Protein AF-A0A170WAS1-F1 (afdb_monomer_lite)

Secondary structure (DSSP, 8-state):
--SS-HHHHHHHHHHEEEETTTTEEEEPPPPS-S--PPPPPPPTTSSS---HHHHHHHHT---GGGPPTT---------SS-GGG-PPP---HHHHHHHHHHHSPPPP-----PPP--------------------------PPPPP-

Sequence (148 aa):
DNFIPPRRKETYIIKAFYDDEDDVWRMMPESEPTRVLSRVISKTTERRPITEYARTARDIGLNYRYKGENLIELNLIHLERTTKDYRGPAVAPSVLSALEAALKGEDDIDVDASPPENKPYKRNKTPYTVSRPMSKPTYPKTRGLVPK

pLDDT: mean 73.69, std 11.24, range [46.62, 94.75]

Foldseek 3Di:
DPPADPVVVVVQVVQWDADPVVRDIDGHDDDPPPPPDPDDDADPVAPDRDDPVLVVCCVVVVDPVSPHPDDDDDPDDPDVDDPVPDDDDDDDVVRVVVVVVVVPPDDDDDDDPDDDDPDPDPDPDDDDDDDDDDDDDDDDDDDDDDDD

Radius of gyration: 49.99 Å; chains: 1; bounding box: 105×34×127 Å

Organism: Triatoma infestans (NCBI:txid30076)

Structure (mmCIF, N/CA/C/O backbone):
data_AF-A0A170WAS1-F1
#
_entry.id   AF-A0A170WAS1-F1
#
loop_
_atom_site.group_PDB
_atom_site.id
_atom_site.type_symbol
_atom_site.label_atom_id
_atom_site.label_alt_id
_atom_site.label_comp_id
_atom_site.label_asym_id
_atom_site.label_entity_id
_atom_site.label_seq_id
_atom_site.pdbx_PDB_ins_code
_atom_site.Cartn_x
_atom_site.Cartn_y
_atom_site.Cartn_z
_atom_site.occupancy
_atom_site.B_iso_or_equiv
_atom_site.auth_seq_id
_atom_site.auth_comp_id
_atom_site.auth_asym_id
_atom_site.auth_atom_id
_atom_site.pdbx_PDB_model_num
ATOM 1 N N . ASP A 1 1 ? 1.823 -11.704 -49.182 1.00 53.62 1 ASP A N 1
ATOM 2 C CA . ASP A 1 1 ? 2.484 -10.478 -48.684 1.00 53.62 1 ASP A CA 1
ATOM 3 C C . ASP A 1 1 ? 2.191 -10.127 -47.222 1.00 53.62 1 ASP A C 1
ATOM 5 O O . ASP A 1 1 ? 1.862 -8.989 -46.932 1.00 53.62 1 ASP A O 1
ATOM 9 N N . ASN A 1 2 ? 2.374 -11.055 -46.269 1.00 62.97 2 ASN A N 1
ATOM 10 C CA . ASN A 1 2 ? 1.968 -10.819 -44.866 1.00 62.97 2 ASN A CA 1
ATOM 11 C C . ASN A 1 2 ? 3.084 -11.004 -43.818 1.00 62.97 2 ASN A C 1
ATOM 13 O O . ASN A 1 2 ? 2.821 -10.867 -42.628 1.00 62.97 2 ASN A O 1
ATOM 17 N N . PHE A 1 3 ? 4.320 -11.319 -44.219 1.00 72.25 3 PHE A N 1
ATOM 18 C CA . PHE A 1 3 ? 5.388 -11.660 -43.263 1.00 72.25 3 PHE A CA 1
ATOM 19 C C . PHE A 1 3 ? 6.249 -10.473 -42.822 1.00 72.25 3 PHE A C 1
ATOM 21 O O . PHE A 1 3 ? 6.959 -10.567 -41.824 1.00 72.25 3 PHE A O 1
ATOM 28 N N . ILE A 1 4 ? 6.186 -9.349 -43.537 1.00 78.31 4 ILE A N 1
ATOM 29 C CA . ILE A 1 4 ? 6.964 -8.151 -43.222 1.00 78.31 4 ILE A CA 1
ATOM 30 C C . ILE A 1 4 ? 5.990 -6.977 -43.130 1.00 78.31 4 ILE A C 1
ATOM 32 O O . ILE A 1 4 ? 5.315 -6.684 -44.119 1.00 78.31 4 ILE A O 1
ATOM 36 N N . PRO A 1 5 ? 5.906 -6.286 -41.976 1.00 83.56 5 PRO A N 1
ATOM 37 C CA . PRO A 1 5 ? 5.130 -5.060 -41.869 1.00 83.56 5 PRO A CA 1
ATOM 38 C C . PRO A 1 5 ? 5.540 -4.076 -42.973 1.00 83.56 5 PRO A C 1
ATOM 40 O O . PRO A 1 5 ? 6.743 -3.916 -43.199 1.00 83.56 5 PRO A O 1
ATOM 43 N N . PRO A 1 6 ? 4.598 -3.374 -43.629 1.00 74.94 6 PRO A N 1
ATOM 44 C CA . PRO A 1 6 ? 4.904 -2.515 -44.778 1.00 74.94 6 PRO A CA 1
ATOM 45 C C . PRO A 1 6 ? 5.999 -1.490 -44.454 1.00 74.94 6 PRO A C 1
ATOM 47 O O . PRO A 1 6 ? 6.945 -1.322 -45.217 1.00 74.94 6 PRO A O 1
ATOM 50 N N . ARG A 1 7 ? 5.966 -0.936 -43.236 1.00 71.31 7 ARG A N 1
ATOM 51 C CA . ARG A 1 7 ? 6.982 -0.014 -42.713 1.00 71.31 7 ARG A CA 1
ATOM 52 C C . ARG A 1 7 ? 8.398 -0.604 -42.635 1.00 71.31 7 ARG A C 1
ATOM 54 O O . ARG A 1 7 ? 9.365 0.136 -42.725 1.00 71.31 7 ARG A O 1
ATOM 61 N N . ARG A 1 8 ? 8.541 -1.919 -42.436 1.00 77.12 8 ARG A N 1
ATOM 62 C CA . ARG A 1 8 ? 9.853 -2.587 -42.406 1.00 77.12 8 ARG A CA 1
ATOM 63 C C . ARG A 1 8 ? 10.354 -2.956 -43.798 1.00 77.12 8 ARG A C 1
ATOM 65 O O . ARG A 1 8 ? 11.563 -2.983 -43.994 1.00 77.12 8 ARG A O 1
ATOM 72 N N . LYS A 1 9 ? 9.458 -3.207 -44.759 1.00 84.19 9 LYS A N 1
ATOM 73 C CA . LYS A 1 9 ? 9.823 -3.578 -46.137 1.00 84.19 9 LYS A CA 1
ATOM 74 C C . LYS A 1 9 ? 10.696 -2.508 -46.796 1.00 84.19 9 LYS A C 1
ATOM 76 O O . LYS A 1 9 ? 11.751 -2.835 -47.326 1.00 84.19 9 LYS A O 1
ATOM 81 N N . GLU A 1 10 ? 10.290 -1.243 -46.704 1.00 82.56 10 GLU A N 1
ATOM 82 C CA . GLU A 1 10 ? 11.050 -0.106 -47.248 1.00 82.56 10 GLU A CA 1
ATOM 83 C C . GLU A 1 10 ? 12.443 0.000 -46.616 1.00 82.56 10 GLU A C 1
ATOM 85 O O . GLU A 1 10 ? 13.433 0.199 -47.312 1.00 82.56 10 GLU A O 1
ATOM 90 N N . THR A 1 11 ? 12.544 -0.228 -45.303 1.00 82.00 11 THR A N 1
ATOM 91 C CA . THR A 1 11 ? 13.829 -0.236 -44.593 1.00 82.00 11 THR A CA 1
ATOM 92 C C . THR A 1 11 ? 14.760 -1.342 -45.089 1.00 82.00 11 THR A C 1
ATOM 94 O O . THR A 1 11 ? 15.951 -1.096 -45.254 1.00 82.00 11 THR A O 1
ATOM 97 N N . TYR A 1 12 ? 14.246 -2.552 -45.334 1.00 84.50 12 TYR A N 1
ATOM 98 C CA . TYR A 1 12 ? 15.063 -3.654 -45.853 1.00 84.50 12 TYR A CA 1
ATOM 99 C C . TYR A 1 12 ? 15.586 -3.367 -47.260 1.00 84.50 12 TYR A C 1
ATOM 101 O O . TYR A 1 12 ? 16.757 -3.615 -47.519 1.00 84.50 12 TYR A O 1
ATOM 109 N N . ILE A 1 13 ? 14.750 -2.799 -48.134 1.00 85.31 13 ILE A N 1
ATOM 110 C CA . ILE A 1 13 ? 15.136 -2.460 -49.512 1.00 85.31 13 ILE A CA 1
ATOM 111 C C . ILE A 1 13 ? 16.240 -1.398 -49.528 1.00 85.31 13 ILE A C 1
ATOM 113 O O . ILE A 1 13 ? 17.198 -1.535 -50.274 1.00 85.31 13 ILE A O 1
ATOM 117 N N . ILE A 1 14 ? 16.136 -0.368 -48.684 1.00 85.44 14 ILE A N 1
ATOM 118 C CA . ILE A 1 14 ? 17.134 0.712 -48.614 1.00 85.44 14 ILE A CA 1
ATOM 119 C C . ILE A 1 14 ? 18.474 0.215 -48.049 1.00 85.44 14 ILE A C 1
ATOM 121 O O . ILE A 1 14 ? 19.527 0.722 -48.422 1.00 85.44 14 ILE A O 1
ATOM 125 N N . LYS A 1 15 ? 18.445 -0.752 -47.124 1.00 86.12 15 LYS A N 1
ATOM 126 C CA . LYS A 1 15 ? 19.647 -1.247 -46.433 1.00 86.12 15 LYS A CA 1
ATOM 127 C C . LYS A 1 15 ? 20.345 -2.399 -47.154 1.00 86.12 15 LYS A C 1
ATOM 129 O O . LYS A 1 15 ? 21.481 -2.702 -46.794 1.00 86.12 15 LYS A O 1
ATOM 134 N N . ALA A 1 16 ? 19.679 -3.068 -48.089 1.00 91.56 16 ALA A N 1
ATOM 135 C CA . ALA A 1 16 ? 20.272 -4.144 -48.869 1.00 91.56 16 ALA A CA 1
ATOM 136 C C . ALA A 1 16 ? 21.160 -3.556 -49.972 1.00 91.56 16 ALA A C 1
ATOM 138 O O . ALA A 1 16 ? 20.706 -2.730 -50.760 1.00 91.56 16 ALA A O 1
ATOM 139 N N . PHE A 1 17 ? 22.411 -3.997 -50.041 1.00 90.56 17 PHE A N 1
ATOM 140 C CA . PHE A 1 17 ? 23.316 -3.693 -51.143 1.00 90.56 17 PHE A CA 1
ATOM 141 C C . PHE A 1 17 ? 23.948 -4.985 -51.652 1.00 90.56 17 PHE A C 1
ATOM 143 O O . PHE A 1 17 ? 24.090 -5.961 -50.910 1.00 90.56 17 PHE A O 1
ATOM 150 N N . TYR A 1 18 ? 24.278 -5.001 -52.935 1.00 92.88 18 TYR A N 1
ATOM 151 C CA . TYR A 1 18 ? 24.949 -6.133 -53.547 1.00 92.88 18 TYR A CA 1
ATOM 152 C C . TYR A 1 18 ? 26.460 -5.990 -53.376 1.00 92.88 18 TYR A C 1
ATOM 154 O O . TYR A 1 18 ? 26.985 -4.893 -53.570 1.00 92.88 18 TYR A O 1
ATOM 162 N N . ASP A 1 19 ? 27.129 -7.065 -52.968 1.00 93.31 19 ASP A N 1
ATOM 163 C CA . ASP A 1 19 ? 28.584 -7.126 -52.874 1.00 93.31 19 ASP A CA 1
ATOM 164 C C . ASP A 1 19 ? 29.131 -7.898 -54.081 1.00 93.31 19 ASP A C 1
ATOM 166 O O . ASP A 1 19 ? 28.985 -9.120 -54.150 1.00 93.31 19 ASP A O 1
ATOM 170 N N . ASP A 1 20 ? 29.708 -7.168 -55.041 1.00 93.62 20 ASP A N 1
ATOM 171 C CA . ASP A 1 20 ? 30.199 -7.716 -56.314 1.00 93.62 20 ASP A CA 1
ATOM 172 C C . ASP A 1 20 ? 31.413 -8.648 -56.139 1.00 93.62 20 ASP A C 1
ATOM 174 O O . ASP A 1 20 ? 31.625 -9.530 -56.967 1.00 93.62 20 ASP A O 1
ATOM 178 N N . GLU A 1 21 ? 32.208 -8.480 -55.076 1.00 94.25 21 GLU A N 1
ATOM 179 C CA . GLU A 1 21 ? 33.422 -9.282 -54.846 1.00 94.25 21 GLU A CA 1
ATOM 180 C C . GLU A 1 21 ? 33.087 -10.696 -54.363 1.00 94.25 21 GLU A C 1
ATOM 182 O O . GLU A 1 21 ? 33.708 -11.677 -54.772 1.00 94.25 21 GLU A O 1
ATOM 187 N N . ASP A 1 22 ? 32.086 -10.796 -53.487 1.00 93.19 22 ASP A N 1
ATOM 188 C CA . ASP A 1 22 ? 31.667 -12.056 -52.875 1.00 93.19 22 ASP A CA 1
ATOM 189 C C . ASP A 1 22 ? 30.438 -12.679 -53.566 1.00 93.19 22 ASP A C 1
ATOM 191 O O . ASP A 1 22 ? 30.046 -13.784 -53.196 1.00 93.19 22 ASP A O 1
ATOM 195 N N . ASP A 1 23 ? 29.835 -11.999 -54.551 1.00 93.56 23 ASP A N 1
ATOM 196 C CA . ASP A 1 23 ? 28.615 -12.405 -55.275 1.00 93.56 23 ASP A CA 1
ATOM 197 C C . ASP A 1 23 ? 27.413 -12.658 -54.335 1.00 93.56 23 ASP A C 1
ATOM 199 O O . ASP A 1 23 ? 26.623 -13.593 -54.499 1.00 93.56 23 ASP A O 1
ATOM 203 N N . VAL A 1 24 ? 27.281 -11.841 -53.279 1.00 94.75 24 VAL A N 1
ATOM 204 C CA . VAL A 1 24 ? 26.272 -12.023 -52.217 1.00 94.75 24 VAL A CA 1
ATOM 205 C C . VAL A 1 24 ? 25.610 -10.699 -51.826 1.00 94.75 24 VAL A C 1
ATOM 207 O O . VAL A 1 24 ? 26.241 -9.652 -51.710 1.00 94.75 24 VAL A O 1
ATOM 210 N N . TRP A 1 25 ? 24.309 -10.749 -51.528 1.00 91.25 25 TRP A N 1
ATOM 211 C CA . TRP A 1 25 ? 23.580 -9.625 -50.933 1.00 91.25 25 TRP A CA 1
ATOM 212 C C . TRP A 1 25 ? 23.969 -9.407 -49.468 1.00 91.25 25 TRP A C 1
ATOM 214 O O . TRP A 1 25 ? 23.828 -10.305 -48.633 1.00 91.25 25 TRP A O 1
ATOM 224 N N . ARG A 1 26 ? 24.379 -8.182 -49.132 1.00 90.31 26 ARG A N 1
ATOM 225 C CA . ARG A 1 26 ? 24.703 -7.759 -47.767 1.00 90.31 26 ARG A CA 1
ATOM 226 C C . ARG A 1 26 ? 23.738 -6.688 -47.272 1.00 90.31 26 ARG A C 1
ATOM 228 O O . ARG A 1 26 ? 23.097 -5.971 -48.034 1.00 90.31 26 ARG A O 1
ATOM 235 N N . MET A 1 27 ? 23.615 -6.598 -45.952 1.00 88.69 27 MET A N 1
ATOM 236 C CA . MET A 1 27 ? 22.805 -5.582 -45.284 1.00 88.69 27 MET A CA 1
ATOM 237 C C . MET A 1 27 ? 23.728 -4.551 -44.646 1.00 88.69 27 MET A C 1
ATOM 239 O O . MET A 1 27 ? 24.688 -4.920 -43.971 1.00 88.69 27 MET A O 1
ATOM 243 N N . MET A 1 28 ? 23.416 -3.265 -44.804 1.00 84.88 28 MET A N 1
ATOM 244 C CA . MET A 1 28 ? 24.111 -2.205 -44.080 1.00 84.88 28 MET A CA 1
ATOM 245 C C . MET A 1 28 ? 24.057 -2.465 -42.566 1.00 84.88 28 MET A C 1
ATOM 247 O O . MET A 1 28 ? 22.973 -2.800 -42.056 1.00 84.88 28 MET A O 1
ATOM 251 N N . PRO A 1 29 ? 25.180 -2.274 -41.842 1.00 78.75 29 PRO A N 1
ATOM 252 C CA . PRO A 1 29 ? 25.217 -2.406 -40.393 1.00 78.75 29 PRO A CA 1
ATOM 253 C C . PRO A 1 29 ? 24.096 -1.589 -39.754 1.00 78.75 29 PRO A C 1
ATOM 255 O O . PRO A 1 29 ? 23.771 -0.484 -40.200 1.00 78.75 29 PRO A O 1
ATOM 258 N N . GLU A 1 30 ? 23.465 -2.126 -38.712 1.00 71.25 30 GLU A N 1
ATOM 259 C CA . GLU A 1 30 ? 22.598 -1.296 -37.886 1.00 71.25 30 GLU A CA 1
ATOM 260 C C . GLU A 1 30 ? 23.471 -0.195 -37.274 1.00 71.25 30 GLU A C 1
ATOM 262 O O . GLU A 1 30 ? 24.437 -0.489 -36.572 1.00 71.25 30 GLU A O 1
ATOM 267 N N . SER A 1 31 ? 23.176 1.072 -37.588 1.00 69.31 31 SER A N 1
ATOM 268 C CA . SER A 1 31 ? 23.733 2.208 -36.850 1.00 69.31 31 SER A CA 1
ATOM 269 C C . SER A 1 31 ? 23.554 1.943 -35.359 1.00 69.31 31 SER A C 1
ATOM 271 O O . SER A 1 31 ? 22.503 1.403 -34.999 1.00 69.31 31 SER A O 1
ATOM 273 N N . GLU A 1 32 ? 24.555 2.301 -34.543 1.00 63.38 32 GLU A N 1
ATOM 274 C CA . GLU A 1 32 ? 24.648 1.944 -33.121 1.00 63.38 32 GLU A CA 1
ATOM 275 C C . GLU A 1 32 ? 23.283 1.844 -32.438 1.00 63.38 32 GLU A C 1
ATOM 277 O O . GLU A 1 32 ? 22.435 2.734 -32.609 1.00 63.38 32 GLU A O 1
ATOM 282 N N . PRO A 1 33 ? 23.046 0.766 -31.673 1.00 57.72 33 PRO A N 1
ATOM 283 C CA . PRO A 1 33 ? 21.724 0.485 -31.166 1.00 57.72 33 PRO A CA 1
ATOM 284 C C . PRO A 1 33 ? 21.237 1.693 -30.375 1.00 57.72 33 PRO A C 1
ATOM 286 O O . PRO A 1 33 ? 21.916 2.175 -29.466 1.00 57.72 33 PRO A O 1
ATOM 289 N N . THR A 1 34 ? 20.043 2.175 -30.727 1.00 62.97 34 THR A N 1
ATOM 290 C CA . THR A 1 34 ? 19.285 3.120 -29.907 1.00 62.97 34 THR A CA 1
ATOM 291 C C . THR A 1 34 ? 19.304 2.578 -28.486 1.00 62.97 34 THR A C 1
ATOM 293 O O . THR A 1 34 ? 18.670 1.555 -28.246 1.00 62.97 34 THR A O 1
ATOM 296 N N . ARG A 1 35 ? 20.123 3.199 -27.619 1.00 61.88 35 ARG A N 1
ATOM 297 C CA . ARG A 1 35 ? 20.489 2.771 -26.258 1.00 61.88 35 ARG A CA 1
ATOM 298 C C . ARG A 1 35 ? 19.736 1.519 -25.813 1.00 61.88 35 ARG A C 1
ATOM 300 O O . ARG A 1 35 ? 18.614 1.623 -25.316 1.00 61.88 35 ARG A O 1
ATOM 307 N N . VAL A 1 36 ? 20.344 0.346 -25.991 1.00 64.19 36 VAL A N 1
ATOM 308 C CA . VAL A 1 36 ? 19.817 -0.891 -25.406 1.00 64.19 36 VAL A CA 1
ATOM 309 C C . VAL A 1 36 ? 19.855 -0.713 -23.896 1.00 64.19 36 VAL A C 1
ATOM 311 O O . VAL A 1 36 ? 20.907 -0.808 -23.266 1.00 64.19 36 VAL A O 1
ATOM 314 N N . LEU A 1 37 ? 18.706 -0.361 -23.321 1.00 67.88 37 LEU A N 1
ATOM 315 C CA . LEU A 1 37 ? 18.553 -0.273 -21.880 1.00 67.88 37 LEU A CA 1
ATOM 316 C C . LEU A 1 37 ? 18.839 -1.665 -21.321 1.00 67.88 37 LEU A C 1
ATOM 318 O O . LEU A 1 37 ? 18.216 -2.650 -21.725 1.00 67.88 37 LEU A O 1
ATOM 322 N N . SER A 1 38 ? 19.819 -1.749 -20.425 1.00 71.94 38 SER A N 1
ATOM 323 C CA . SER A 1 38 ? 20.138 -2.994 -19.744 1.00 71.94 38 SER A CA 1
ATOM 324 C C . SER A 1 38 ? 18.904 -3.505 -19.001 1.00 71.94 38 SER A C 1
ATOM 326 O O . SER A 1 38 ? 18.071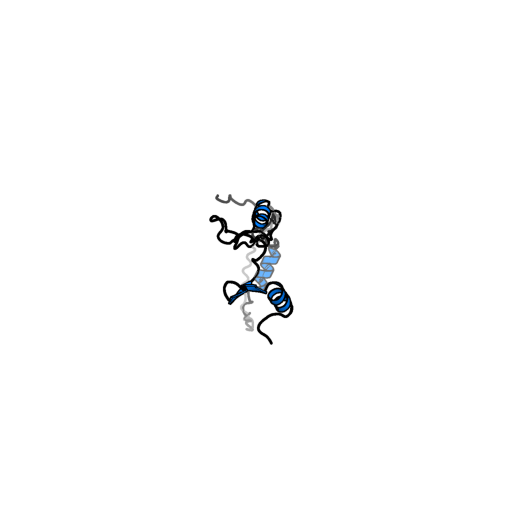 -2.733 -18.513 1.00 71.94 38 SER A O 1
ATOM 328 N N . ARG A 1 39 ? 18.763 -4.834 -18.927 1.00 65.69 39 ARG A N 1
ATOM 329 C CA . ARG A 1 39 ? 17.681 -5.443 -18.152 1.00 65.69 39 ARG A CA 1
ATOM 330 C C . ARG A 1 39 ? 17.818 -4.974 -16.705 1.00 65.69 39 ARG A C 1
ATOM 332 O O . ARG A 1 39 ? 18.846 -5.211 -16.077 1.00 65.69 39 ARG A O 1
ATOM 339 N N . VAL A 1 40 ? 16.781 -4.324 -16.185 1.00 65.38 40 VAL A N 1
ATOM 340 C CA . VAL A 1 40 ? 16.761 -3.849 -14.799 1.00 65.38 40 VAL A CA 1
ATOM 341 C C . VAL A 1 40 ? 16.878 -5.053 -13.865 1.00 65.38 40 VAL A C 1
ATOM 343 O O . VAL A 1 40 ? 16.080 -5.988 -13.944 1.00 65.38 40 VAL A O 1
ATOM 346 N N . ILE A 1 41 ? 17.887 -5.037 -12.997 1.00 65.00 41 ILE A N 1
ATOM 347 C CA . ILE A 1 41 ? 18.130 -6.093 -12.013 1.00 65.00 41 ILE A CA 1
ATOM 348 C C . ILE A 1 41 ? 17.400 -5.709 -10.724 1.00 65.00 41 ILE A C 1
ATOM 350 O O . ILE A 1 41 ? 17.592 -4.616 -10.187 1.00 65.00 41 ILE A O 1
ATOM 354 N N . SER A 1 42 ? 16.547 -6.600 -10.220 1.00 60.91 42 SER A N 1
ATOM 355 C CA . SER A 1 42 ? 15.915 -6.433 -8.910 1.00 60.91 42 SER A CA 1
ATOM 356 C C . SER A 1 42 ? 16.972 -6.490 -7.806 1.00 60.91 42 SER A C 1
ATOM 358 O O . SER A 1 42 ? 17.791 -7.407 -7.790 1.00 60.91 42 SER A O 1
ATOM 360 N N . LYS A 1 43 ? 16.940 -5.552 -6.853 1.00 65.19 43 LYS A N 1
ATOM 361 C CA . LYS A 1 43 ? 17.771 -5.644 -5.642 1.00 65.19 43 LYS A CA 1
ATOM 362 C C . LYS A 1 43 ? 17.387 -6.895 -4.843 1.00 65.19 43 LYS A C 1
ATOM 364 O O . LYS A 1 43 ? 16.207 -7.111 -4.591 1.00 65.19 43 LYS A O 1
ATOM 369 N N . THR A 1 44 ? 18.385 -7.662 -4.403 1.00 64.50 44 THR A N 1
ATOM 370 C CA . THR A 1 44 ? 18.232 -8.928 -3.654 1.00 64.50 44 THR A CA 1
ATOM 371 C C . THR A 1 44 ? 17.424 -8.792 -2.359 1.00 64.50 44 THR A C 1
ATOM 373 O O . THR A 1 44 ? 16.878 -9.771 -1.865 1.00 64.50 44 THR A O 1
ATOM 376 N N . THR A 1 45 ? 17.336 -7.585 -1.800 1.00 71.94 45 THR A N 1
ATOM 377 C CA . THR A 1 45 ? 16.628 -7.303 -0.543 1.00 71.94 45 THR A CA 1
ATOM 378 C C . THR A 1 45 ? 15.107 -7.309 -0.663 1.00 71.94 45 THR A C 1
ATOM 380 O O . THR A 1 45 ? 14.426 -7.434 0.351 1.00 71.94 45 THR A O 1
ATOM 383 N N . GLU A 1 46 ? 14.554 -7.176 -1.868 1.00 74.19 46 GLU A N 1
ATOM 384 C CA . GLU A 1 46 ? 13.111 -7.101 -2.075 1.00 74.19 46 GLU A CA 1
ATOM 385 C C . GLU A 1 46 ? 12.565 -8.402 -2.683 1.00 74.19 46 GLU A C 1
ATOM 387 O O . GLU A 1 46 ? 13.115 -8.932 -3.647 1.00 74.19 46 GLU A O 1
ATOM 392 N N . ARG A 1 47 ? 11.440 -8.904 -2.145 1.00 73.56 47 ARG A N 1
ATOM 393 C CA . ARG A 1 47 ? 10.788 -10.140 -2.632 1.00 73.56 47 ARG A CA 1
ATOM 394 C C . ARG A 1 47 ? 10.271 -10.022 -4.066 1.00 73.56 47 ARG A C 1
ATOM 396 O O . ARG A 1 47 ? 10.134 -11.038 -4.744 1.00 73.56 47 ARG A O 1
ATOM 403 N N . ARG A 1 48 ? 9.974 -8.803 -4.522 1.00 75.44 48 ARG A N 1
ATOM 404 C CA . ARG A 1 48 ? 9.542 -8.495 -5.888 1.00 75.44 48 ARG A CA 1
ATOM 405 C C . ARG A 1 48 ? 10.339 -7.322 -6.446 1.00 75.44 48 ARG A C 1
ATOM 407 O O . ARG A 1 48 ? 10.703 -6.419 -5.694 1.00 75.44 48 ARG A O 1
ATOM 414 N N . PRO A 1 49 ? 10.579 -7.284 -7.764 1.00 78.69 49 PRO A N 1
ATOM 415 C CA . PRO A 1 49 ? 11.171 -6.117 -8.401 1.00 78.69 49 PRO A CA 1
ATOM 416 C C . PRO A 1 49 ? 10.328 -4.868 -8.108 1.00 78.69 49 PRO A C 1
ATOM 418 O O . PRO A 1 49 ? 9.155 -4.801 -8.470 1.00 78.69 49 PRO A O 1
ATOM 421 N N . ILE A 1 50 ? 10.943 -3.874 -7.467 1.00 79.06 50 ILE A N 1
ATOM 422 C CA . ILE A 1 50 ? 10.345 -2.567 -7.188 1.00 79.06 50 ILE A CA 1
ATOM 423 C C . ILE A 1 50 ? 11.186 -1.473 -7.848 1.00 79.06 50 ILE A C 1
ATOM 425 O O . ILE A 1 50 ? 12.419 -1.546 -7.867 1.00 79.06 50 ILE A O 1
ATOM 429 N N . THR A 1 51 ? 10.533 -0.451 -8.400 1.00 81.94 51 THR A N 1
ATOM 430 C CA . THR A 1 51 ? 11.236 0.721 -8.936 1.00 81.94 51 THR A CA 1
ATOM 431 C C . THR A 1 51 ? 11.818 1.557 -7.798 1.00 81.94 51 THR A C 1
ATOM 433 O O . THR A 1 51 ? 11.328 1.537 -6.668 1.00 81.94 51 THR A O 1
ATOM 436 N N . GLU A 1 52 ? 12.873 2.319 -8.079 1.00 82.88 52 GLU A N 1
ATOM 437 C CA . GLU A 1 52 ? 13.488 3.182 -7.068 1.00 82.88 52 GLU A CA 1
ATOM 438 C C . GLU A 1 52 ? 12.517 4.241 -6.537 1.00 82.88 52 GLU A C 1
ATOM 440 O O . GLU A 1 52 ? 12.443 4.440 -5.329 1.00 82.88 52 GLU A O 1
ATOM 445 N N . TYR A 1 53 ? 11.701 4.818 -7.422 1.00 84.94 53 TYR A N 1
ATOM 446 C CA . TYR A 1 53 ? 10.629 5.740 -7.051 1.00 84.94 53 TYR A CA 1
ATOM 447 C C . TYR A 1 53 ? 9.604 5.107 -6.099 1.00 84.94 53 TYR A C 1
ATOM 449 O O . TYR A 1 53 ? 9.223 5.706 -5.099 1.00 84.94 53 TYR A O 1
ATOM 457 N N . ALA A 1 54 ? 9.159 3.881 -6.389 1.00 82.06 54 ALA A N 1
ATOM 458 C CA . ALA A 1 54 ? 8.199 3.186 -5.540 1.00 82.06 54 ALA A CA 1
ATOM 459 C C . ALA A 1 54 ? 8.777 2.905 -4.144 1.00 82.06 54 ALA A C 1
ATOM 461 O O . ALA A 1 54 ? 8.083 3.052 -3.144 1.00 82.06 54 ALA A O 1
ATOM 462 N N . ARG A 1 55 ? 10.069 2.574 -4.059 1.00 81.19 55 ARG A N 1
ATOM 463 C CA . ARG A 1 55 ? 10.771 2.401 -2.782 1.00 81.19 55 ARG A CA 1
ATOM 464 C C . ARG A 1 55 ? 10.813 3.701 -1.973 1.00 81.19 55 ARG A C 1
ATOM 466 O O . ARG A 1 55 ? 10.391 3.707 -0.826 1.00 81.19 55 ARG A O 1
ATOM 473 N N . THR A 1 56 ? 11.270 4.805 -2.565 1.00 84.69 56 THR A N 1
ATOM 474 C CA . THR A 1 56 ? 11.372 6.083 -1.841 1.00 84.69 56 THR A CA 1
ATOM 475 C C . THR A 1 56 ? 10.000 6.574 -1.399 1.00 84.69 56 THR A C 1
ATOM 477 O O . THR A 1 56 ? 9.825 6.982 -0.257 1.00 84.69 56 THR A O 1
ATOM 480 N N . ALA A 1 57 ? 8.989 6.456 -2.255 1.00 83.81 57 ALA A N 1
ATOM 481 C CA . ALA A 1 57 ? 7.630 6.852 -1.918 1.00 83.81 57 ALA A CA 1
ATOM 482 C C . ALA A 1 57 ? 6.979 5.969 -0.830 1.00 83.81 57 ALA A C 1
ATOM 484 O O . ALA A 1 57 ? 6.149 6.474 -0.072 1.00 83.81 57 ALA A O 1
ATOM 485 N N . ARG A 1 58 ? 7.367 4.687 -0.713 1.00 83.56 58 ARG A N 1
ATOM 486 C CA . ARG A 1 58 ? 7.035 3.829 0.441 1.00 83.56 58 ARG A CA 1
ATOM 487 C C . ARG A 1 58 ? 7.664 4.366 1.720 1.00 83.56 58 ARG A C 1
ATOM 489 O O . ARG A 1 58 ? 6.969 4.518 2.720 1.00 83.56 58 ARG A O 1
ATOM 496 N N . ASP A 1 59 ? 8.966 4.629 1.673 1.00 80.06 59 ASP A N 1
ATOM 497 C CA . ASP A 1 59 ? 9.775 4.955 2.849 1.00 80.06 59 ASP A CA 1
ATOM 498 C C . ASP A 1 59 ? 9.418 6.337 3.421 1.00 80.06 59 ASP A C 1
ATOM 500 O O . ASP A 1 59 ? 9.440 6.532 4.632 1.00 80.06 59 ASP A O 1
ATOM 504 N N . ILE A 1 60 ? 8.996 7.280 2.572 1.00 85.50 60 ILE A N 1
ATOM 505 C CA . ILE A 1 60 ? 8.514 8.596 3.019 1.00 85.50 60 ILE A CA 1
ATOM 506 C C . ILE A 1 60 ? 7.109 8.490 3.659 1.00 85.50 60 ILE A C 1
ATOM 508 O O . ILE A 1 60 ? 6.638 9.424 4.302 1.00 85.50 60 ILE A O 1
ATOM 512 N N . GLY A 1 61 ? 6.402 7.363 3.505 1.00 74.00 61 GLY A N 1
ATOM 513 C CA . GLY A 1 61 ? 5.101 7.130 4.144 1.00 74.00 61 GLY A CA 1
ATOM 514 C C . GLY A 1 61 ? 3.958 8.013 3.624 1.00 74.00 61 GLY A C 1
ATOM 515 O O . GLY A 1 61 ? 2.830 7.886 4.092 1.00 74.00 61 GLY A O 1
ATOM 516 N N . LEU A 1 62 ? 4.223 8.864 2.627 1.00 65.38 62 LEU A N 1
ATOM 517 C CA . LEU A 1 62 ? 3.257 9.788 2.022 1.00 65.38 62 LEU A CA 1
ATOM 518 C C . LEU A 1 62 ? 2.230 9.087 1.125 1.00 65.38 62 LEU A C 1
ATOM 520 O O . LEU A 1 62 ? 1.230 9.696 0.752 1.00 65.38 62 LEU A O 1
ATOM 524 N N . ASN A 1 63 ? 2.482 7.839 0.715 1.00 63.25 63 ASN A N 1
ATOM 525 C CA . ASN A 1 63 ? 1.684 7.194 -0.321 1.00 63.25 63 ASN A CA 1
ATOM 526 C C . ASN A 1 63 ? 1.350 5.735 0.009 1.00 63.25 63 ASN A C 1
ATOM 528 O O . ASN A 1 63 ? 2.199 4.845 -0.054 1.00 63.25 63 ASN A O 1
ATOM 532 N N . TYR A 1 64 ? 0.063 5.482 0.261 1.00 69.25 64 TYR A N 1
ATOM 533 C CA . TYR A 1 64 ? -0.512 4.145 0.440 1.00 69.25 64 TYR A CA 1
ATOM 534 C C . TYR A 1 64 ? -0.282 3.217 -0.769 1.00 69.25 64 TYR A C 1
ATOM 536 O O . TYR A 1 64 ? -0.276 1.999 -0.626 1.00 69.25 64 TYR A O 1
ATOM 544 N N . ARG A 1 65 ? -0.039 3.779 -1.964 1.00 72.81 65 ARG A N 1
ATOM 545 C CA . ARG A 1 65 ? 0.208 3.026 -3.209 1.00 72.81 65 ARG A CA 1
ATOM 546 C C . ARG A 1 65 ? 1.469 2.175 -3.170 1.00 72.81 65 ARG A C 1
ATOM 548 O O . ARG A 1 65 ? 1.533 1.164 -3.858 1.00 72.81 65 ARG A O 1
ATOM 555 N N . TYR A 1 66 ? 2.468 2.607 -2.408 1.00 75.31 66 TYR A N 1
ATOM 556 C CA . TYR A 1 66 ? 3.764 1.941 -2.354 1.00 75.31 66 TYR A CA 1
ATOM 557 C C . TYR A 1 66 ? 3.976 1.164 -1.058 1.00 75.31 66 TYR A C 1
ATOM 559 O O . TYR A 1 66 ? 5.097 0.767 -0.756 1.00 75.31 66 TYR A O 1
ATOM 567 N N . LYS A 1 67 ? 2.906 0.905 -0.296 1.00 69.38 67 LYS A N 1
ATOM 568 C CA . LYS A 1 67 ? 2.960 0.038 0.884 1.00 69.38 67 LYS A CA 1
ATOM 569 C C . LYS A 1 67 ? 3.518 -1.330 0.480 1.00 69.38 67 LYS A C 1
ATOM 571 O O . LYS A 1 67 ? 3.328 -1.794 -0.645 1.00 69.38 67 LYS A O 1
ATOM 576 N N . GLY A 1 68 ? 4.280 -1.932 1.389 1.00 67.88 68 GLY A N 1
ATOM 577 C CA . GLY A 1 68 ? 4.857 -3.254 1.174 1.00 67.88 68 GLY A CA 1
ATOM 578 C C . GLY A 1 68 ? 3.793 -4.315 0.880 1.00 67.88 68 GLY A C 1
ATOM 579 O O . GLY A 1 68 ? 2.588 -4.085 0.966 1.00 67.88 68 GLY A O 1
ATOM 580 N N . GLU A 1 69 ? 4.249 -5.506 0.521 1.00 68.50 69 GLU A N 1
ATOM 581 C CA . GLU A 1 69 ? 3.350 -6.600 0.163 1.00 68.50 69 GLU A CA 1
ATOM 582 C C . GLU A 1 69 ? 2.552 -7.095 1.378 1.00 68.50 69 GLU A C 1
ATOM 584 O O . GLU A 1 69 ? 3.111 -7.257 2.461 1.00 68.50 69 GLU A O 1
ATOM 589 N N . ASN A 1 70 ? 1.270 -7.413 1.162 1.00 62.75 70 ASN A N 1
ATOM 590 C CA . ASN A 1 70 ? 0.353 -8.010 2.143 1.00 62.75 70 ASN A CA 1
ATOM 591 C C . ASN A 1 70 ? -0.005 -7.120 3.350 1.00 62.75 70 ASN A C 1
ATOM 593 O O . ASN A 1 70 ? -0.055 -7.613 4.476 1.00 62.75 70 ASN A O 1
ATOM 597 N N . LEU A 1 71 ? -0.296 -5.832 3.134 1.00 68.38 71 LEU A N 1
ATOM 598 C CA . LEU A 1 71 ? -0.815 -4.958 4.191 1.00 68.38 71 LEU A CA 1
ATOM 599 C C . LEU A 1 71 ? -2.238 -4.470 3.921 1.00 68.38 71 LEU A C 1
ATOM 601 O O . LEU A 1 71 ? -2.560 -3.997 2.833 1.00 68.38 71 LEU A O 1
ATOM 605 N N . ILE A 1 72 ? -3.052 -4.530 4.974 1.00 67.19 72 ILE A N 1
ATOM 606 C CA . ILE A 1 72 ? -4.310 -3.799 5.093 1.00 67.19 72 ILE A CA 1
ATOM 607 C C . ILE A 1 72 ? -4.055 -2.682 6.099 1.00 67.19 72 ILE A C 1
ATOM 609 O O . ILE A 1 72 ? -3.741 -2.948 7.258 1.00 67.19 72 ILE A O 1
ATOM 613 N N . GLU A 1 73 ? -4.159 -1.435 5.652 1.00 66.50 73 GLU A N 1
ATOM 614 C CA . GLU A 1 73 ? -3.959 -0.270 6.507 1.00 66.50 73 GLU A CA 1
ATOM 615 C C . GLU A 1 73 ? -5.303 0.327 6.905 1.00 66.50 73 GLU A C 1
ATOM 617 O O . GLU A 1 73 ? -6.070 0.786 6.059 1.00 66.50 73 GLU A O 1
ATOM 622 N N . LEU A 1 74 ? -5.590 0.287 8.206 1.00 76.12 74 LEU A N 1
ATOM 623 C CA . LEU A 1 74 ? -6.840 0.767 8.779 1.00 76.12 74 LEU A CA 1
ATOM 624 C C . LEU A 1 74 ? -6.547 1.936 9.720 1.00 76.12 74 LEU A C 1
ATOM 626 O O . LEU A 1 74 ? -5.913 1.763 10.760 1.00 76.12 74 LEU A O 1
ATOM 630 N N . ASN A 1 75 ? -7.050 3.119 9.368 1.00 71.00 75 ASN A N 1
ATOM 631 C CA . ASN A 1 75 ? -7.034 4.292 10.239 1.00 71.00 75 ASN A CA 1
ATOM 632 C C . ASN A 1 75 ? -8.191 4.184 11.237 1.00 71.00 75 ASN A C 1
ATOM 634 O O . ASN A 1 75 ? -9.269 4.746 11.037 1.00 71.00 75 ASN A O 1
ATOM 638 N N . LEU A 1 76 ? -7.978 3.392 12.285 1.00 78.56 76 LEU A N 1
ATOM 639 C CA . LEU A 1 76 ? -8.955 3.207 13.350 1.00 78.56 76 LEU A CA 1
ATOM 640 C C . LEU A 1 76 ? -8.981 4.455 14.240 1.00 78.56 76 LEU A C 1
ATOM 642 O O . LEU A 1 76 ? -7.959 4.854 14.796 1.00 78.56 76 LEU A O 1
ATOM 646 N N . ILE A 1 77 ? -10.158 5.063 14.393 1.00 76.19 77 ILE A N 1
ATOM 647 C CA . ILE A 1 77 ? -10.371 6.129 15.376 1.00 76.19 77 ILE A CA 1
ATOM 648 C C . ILE A 1 77 ? -10.262 5.499 16.768 1.00 76.19 77 ILE A C 1
ATOM 650 O O . ILE A 1 77 ? -10.971 4.536 17.068 1.00 76.19 77 ILE A O 1
ATOM 654 N N . HIS A 1 78 ? -9.404 6.044 17.632 1.00 73.44 78 HIS A N 1
ATOM 655 C CA . HIS A 1 78 ? -9.407 5.668 19.041 1.00 73.44 78 HIS A CA 1
ATOM 656 C C . HIS A 1 78 ? -10.593 6.349 19.718 1.00 73.44 78 HIS A C 1
ATOM 658 O O . HIS A 1 78 ? -10.535 7.522 20.080 1.00 73.44 78 HIS A O 1
ATOM 664 N N . LEU A 1 79 ? -11.706 5.631 19.828 1.00 75.31 79 LEU A N 1
ATOM 665 C CA . LEU A 1 79 ? -12.808 6.096 20.650 1.00 75.31 79 LEU A CA 1
ATOM 666 C C . LEU A 1 79 ? -12.385 5.927 22.113 1.00 75.31 79 LEU A C 1
ATOM 668 O O . LEU A 1 79 ? -12.081 4.811 22.528 1.00 75.31 79 LEU A O 1
ATOM 672 N N . GLU A 1 80 ? -12.378 7.009 22.895 1.00 72.94 80 GLU A N 1
ATOM 673 C CA . GLU A 1 80 ? -11.971 6.952 24.312 1.00 72.94 80 GLU A CA 1
ATOM 674 C C . GLU A 1 80 ? -12.843 6.002 25.149 1.00 72.94 80 GLU A C 1
ATOM 676 O O . GLU A 1 80 ? -12.429 5.530 26.205 1.00 72.94 80 GLU A O 1
ATOM 681 N N . ARG A 1 81 ? -14.054 5.699 24.664 1.00 73.12 81 ARG A N 1
ATOM 682 C CA . ARG A 1 81 ? -14.989 4.761 25.282 1.00 73.12 81 ARG A CA 1
ATOM 683 C C . ARG A 1 81 ? -15.284 3.613 24.332 1.00 73.12 81 ARG A C 1
ATOM 685 O O . ARG A 1 81 ? -15.751 3.832 23.217 1.00 73.12 81 ARG A O 1
ATOM 692 N N . THR A 1 82 ? -15.087 2.386 24.796 1.00 76.88 82 THR A N 1
ATOM 693 C CA . THR A 1 82 ? -15.447 1.186 24.028 1.00 76.88 82 THR A CA 1
ATOM 694 C C . THR A 1 82 ? -16.809 0.655 24.474 1.00 76.88 82 THR A C 1
ATOM 696 O O . THR A 1 82 ? -17.340 1.047 25.516 1.00 76.88 82 THR A O 1
ATOM 699 N N . THR A 1 83 ? -17.396 -0.273 23.717 1.00 76.94 83 THR A N 1
ATOM 700 C CA . THR A 1 83 ? -18.630 -0.973 24.127 1.00 76.94 83 THR A CA 1
ATOM 701 C C . THR A 1 83 ? -18.469 -1.753 25.441 1.00 76.94 83 THR A C 1
ATOM 703 O O . THR A 1 83 ? -19.468 -2.115 26.054 1.00 76.94 83 THR A O 1
ATOM 706 N N . LYS A 1 84 ? -17.231 -1.951 25.922 1.00 71.94 84 LYS A N 1
ATOM 707 C CA . LYS A 1 84 ? -16.900 -2.578 27.210 1.00 71.94 84 LYS A CA 1
ATOM 708 C C . LYS A 1 84 ? -17.357 -1.760 28.421 1.00 71.94 84 LYS A C 1
ATOM 710 O O . LYS A 1 84 ? -17.683 -2.334 29.455 1.00 71.94 84 LYS A O 1
ATOM 715 N N . ASP A 1 85 ? -17.417 -0.436 28.285 1.00 79.06 85 ASP A N 1
ATOM 716 C CA . ASP A 1 85 ? -17.774 0.474 29.381 1.00 79.06 85 ASP A CA 1
ATOM 717 C C . ASP A 1 85 ? -19.273 0.802 29.402 1.00 79.06 85 ASP A C 1
ATOM 719 O O . ASP A 1 85 ? -19.724 1.666 30.161 1.00 79.06 85 ASP A O 1
ATOM 723 N N . TYR A 1 86 ? -20.066 0.120 28.568 1.00 81.38 86 TYR A N 1
ATOM 724 C CA . TYR A 1 86 ? -21.512 0.260 28.576 1.00 81.38 86 TYR A CA 1
ATOM 725 C C . TYR A 1 86 ? -22.080 -0.282 29.892 1.00 81.38 86 TYR A C 1
ATOM 727 O O . TYR A 1 86 ? -22.171 -1.488 30.115 1.00 81.38 86 TYR A O 1
ATOM 735 N N . ARG A 1 87 ? -22.501 0.625 30.775 1.00 79.62 87 ARG A N 1
ATOM 736 C CA . ARG A 1 87 ? -23.467 0.305 31.826 1.00 79.62 87 ARG A CA 1
ATOM 737 C C . ARG A 1 87 ? -24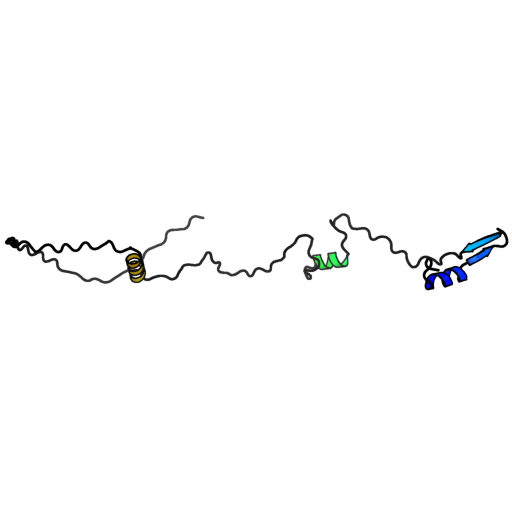.845 0.650 31.284 1.00 79.62 87 ARG A C 1
ATOM 739 O O . ARG A 1 87 ? -25.074 1.798 30.909 1.00 79.62 87 ARG A O 1
ATOM 746 N N . GLY A 1 88 ? -25.729 -0.347 31.227 1.00 78.69 88 GLY A N 1
ATOM 747 C CA . GLY A 1 88 ? -27.132 -0.139 30.872 1.00 78.69 88 GLY A CA 1
ATOM 748 C C . GLY A 1 88 ? -27.788 0.936 31.750 1.00 78.69 88 GLY A C 1
ATOM 749 O O . GLY A 1 88 ? -27.255 1.272 32.814 1.00 78.69 88 GLY A O 1
ATOM 750 N N . PRO A 1 89 ? -28.926 1.504 31.318 1.00 80.69 89 PRO A N 1
ATOM 751 C CA . PRO A 1 89 ? -29.619 2.527 32.091 1.00 80.69 89 PRO A CA 1
ATOM 752 C C . PRO A 1 89 ? -29.924 2.010 33.501 1.00 80.69 89 PRO A C 1
ATOM 754 O O . PRO A 1 89 ? -30.345 0.866 33.677 1.00 80.69 89 PRO A O 1
ATOM 757 N N . ALA A 1 90 ? -29.700 2.848 34.515 1.00 79.25 90 ALA A N 1
ATOM 758 C CA . ALA A 1 90 ? -30.066 2.507 35.883 1.00 79.25 90 ALA A CA 1
ATOM 759 C C . ALA A 1 90 ? -31.597 2.439 35.980 1.00 79.25 90 ALA A C 1
ATOM 761 O O . ALA A 1 90 ? -32.277 3.462 35.932 1.00 79.25 90 ALA A O 1
ATOM 762 N N . VAL A 1 91 ? -32.138 1.226 36.080 1.00 82.00 91 VAL A N 1
AT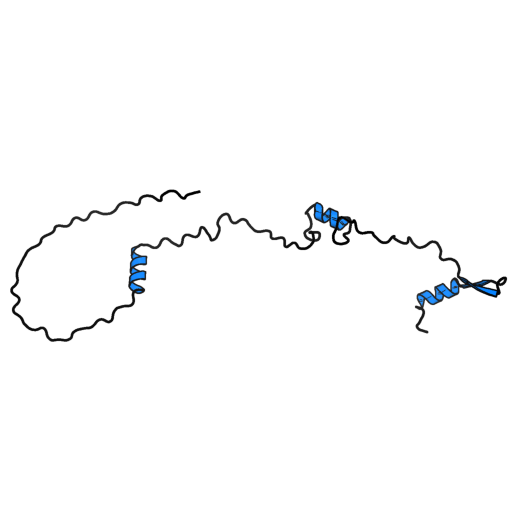OM 763 C CA . VAL A 1 91 ? -33.575 0.996 36.240 1.00 82.00 91 VAL A CA 1
ATOM 764 C C . VAL A 1 91 ? -33.946 1.189 37.711 1.00 82.00 91 VAL A C 1
ATOM 766 O O . VAL A 1 91 ? -33.244 0.713 38.606 1.00 82.00 91 VAL A O 1
ATOM 769 N N . ALA A 1 92 ? -35.044 1.894 37.985 1.00 86.06 92 ALA A N 1
ATOM 770 C CA . ALA A 1 92 ? -35.549 2.029 39.348 1.00 86.06 92 ALA A CA 1
ATOM 771 C C . ALA A 1 92 ? -35.966 0.644 39.897 1.00 86.06 92 ALA A C 1
ATOM 773 O O . ALA A 1 92 ? -36.610 -0.111 39.168 1.00 86.06 92 ALA A O 1
ATOM 774 N N . PRO A 1 93 ? -35.694 0.307 41.174 1.00 84.00 93 PRO A N 1
ATOM 775 C CA . PRO A 1 93 ? -36.042 -1.002 41.747 1.00 84.00 93 PRO A CA 1
ATOM 776 C C . PRO A 1 93 ? -37.526 -1.367 41.615 1.00 84.00 93 PRO A C 1
ATOM 778 O O . PRO A 1 93 ? -37.863 -2.526 41.410 1.00 84.00 93 PRO A O 1
ATOM 781 N N . SER A 1 94 ? -38.406 -0.361 41.667 1.00 87.38 94 SER A N 1
ATOM 782 C CA . SER A 1 94 ? -39.846 -0.526 41.434 1.00 87.38 94 SER A CA 1
ATOM 783 C C . SER A 1 94 ? -40.150 -1.038 40.020 1.00 87.38 94 SER A C 1
ATOM 785 O O . SER A 1 94 ? -40.955 -1.943 39.839 1.00 87.38 94 SER A O 1
ATOM 787 N N . VAL A 1 95 ? -39.445 -0.507 39.017 1.00 86.81 95 VAL A N 1
ATOM 788 C CA . VAL A 1 95 ? -39.602 -0.912 37.616 1.00 86.81 95 VAL A CA 1
ATOM 789 C C . VAL A 1 95 ? -39.025 -2.310 37.392 1.00 86.81 95 VAL A C 1
ATOM 791 O O . VAL A 1 95 ? -39.654 -3.099 36.702 1.00 86.81 95 VAL A O 1
ATOM 794 N N . LEU A 1 96 ? -37.887 -2.654 38.014 1.00 85.00 96 LEU A N 1
ATOM 795 C CA . LEU A 1 96 ? -37.338 -4.020 37.964 1.00 85.00 96 LEU A CA 1
ATOM 796 C C . LEU A 1 96 ? -38.294 -5.040 38.580 1.00 85.00 96 LEU A C 1
ATOM 798 O O . LEU A 1 96 ? -38.562 -6.063 37.966 1.00 85.00 96 LEU A O 1
ATOM 802 N N . SER A 1 97 ? -38.837 -4.733 39.759 1.00 88.38 97 SER A N 1
ATOM 803 C CA . SER A 1 97 ? -39.779 -5.610 40.451 1.00 88.38 97 SER A CA 1
ATOM 804 C C . SER A 1 97 ? -41.071 -5.798 39.661 1.00 88.38 97 SER A C 1
ATOM 806 O O . SER A 1 97 ? -41.561 -6.917 39.568 1.00 88.38 97 SER A O 1
ATOM 808 N N . ALA A 1 98 ? -41.602 -4.734 39.052 1.00 88.56 98 ALA A N 1
ATOM 809 C CA . ALA A 1 98 ? -42.784 -4.829 38.200 1.00 88.56 98 ALA A CA 1
ATOM 810 C C . ALA A 1 98 ? -42.518 -5.663 36.937 1.00 88.56 98 ALA A C 1
ATOM 812 O O . ALA A 1 98 ? -43.376 -6.430 36.513 1.00 88.56 98 ALA A O 1
ATOM 813 N N . LEU A 1 99 ? -41.322 -5.537 36.356 1.00 87.38 99 LEU A N 1
ATOM 814 C CA . LEU A 1 99 ? -40.914 -6.292 35.173 1.00 87.38 99 LEU A CA 1
ATOM 815 C C . LEU A 1 99 ? -40.702 -7.778 35.512 1.00 87.38 99 LEU A C 1
ATOM 817 O O . LEU A 1 99 ? -41.183 -8.638 34.785 1.00 87.38 99 LEU A O 1
ATOM 821 N N . GLU A 1 100 ? -40.061 -8.087 36.642 1.00 87.62 100 GLU A N 1
ATOM 822 C CA . GLU A 1 100 ? -39.896 -9.455 37.157 1.00 87.62 100 GLU A CA 1
ATOM 823 C C . GLU A 1 100 ? -41.241 -10.097 37.519 1.00 87.62 100 GLU A C 1
ATOM 825 O O . GLU A 1 100 ? -41.484 -11.251 37.176 1.00 87.62 100 GLU A O 1
ATOM 830 N N . ALA A 1 101 ? -42.145 -9.338 38.141 1.00 86.81 101 ALA A N 1
ATOM 831 C CA . ALA A 1 101 ? -43.497 -9.796 38.441 1.00 86.81 101 ALA A CA 1
ATOM 832 C C . ALA A 1 101 ? -44.318 -10.066 37.171 1.00 86.81 101 ALA A C 1
ATOM 834 O O . ALA A 1 101 ? -45.086 -11.016 37.154 1.00 86.81 101 ALA A O 1
ATOM 835 N N . ALA A 1 102 ? -44.139 -9.270 36.112 1.00 83.38 102 ALA A N 1
ATOM 836 C CA . ALA A 1 102 ? -44.790 -9.492 34.820 1.00 83.38 102 ALA A CA 1
ATOM 837 C C . ALA A 1 102 ? -44.172 -10.656 34.020 1.00 83.38 102 ALA A C 1
ATOM 839 O O . ALA A 1 102 ? -44.843 -11.252 33.183 1.00 83.38 102 ALA A O 1
ATOM 840 N N . LEU A 1 103 ? -42.888 -10.959 34.249 1.00 83.00 103 LEU A N 1
ATOM 841 C CA . LEU A 1 103 ? -42.182 -12.098 33.648 1.00 83.00 103 LEU A CA 1
ATOM 842 C C . LEU A 1 103 ? -42.484 -13.418 34.355 1.00 83.00 103 LEU A C 1
ATOM 844 O O . LEU A 1 103 ? -42.396 -14.478 33.734 1.00 83.00 103 LEU A O 1
ATOM 848 N N . LYS A 1 104 ? -42.790 -13.368 35.653 1.00 83.69 104 LYS A N 1
ATOM 849 C CA . LYS A 1 104 ? -43.261 -14.528 36.394 1.00 83.69 104 LYS A CA 1
ATOM 850 C C . LYS A 1 104 ? -44.642 -14.878 35.841 1.00 83.69 104 LYS A C 1
ATOM 852 O O . LYS A 1 104 ? -45.598 -14.152 36.089 1.00 83.69 104 LYS A O 1
ATOM 857 N N . GLY A 1 105 ? -44.715 -15.952 35.051 1.00 77.31 105 GLY A N 1
ATOM 858 C CA . GLY A 1 105 ? -45.992 -16.495 34.590 1.00 77.31 105 GLY A CA 1
ATOM 859 C C . GLY A 1 105 ? -46.938 -16.643 35.779 1.00 77.31 105 GLY A C 1
ATOM 860 O O . GLY A 1 105 ? -46.500 -17.037 36.863 1.00 77.31 105 GLY A O 1
ATOM 861 N N . GLU A 1 106 ? -48.191 -16.235 35.603 1.00 76.88 106 GLU A N 1
ATOM 862 C CA . GLU A 1 106 ? -49.203 -16.424 36.634 1.00 76.88 106 GLU A CA 1
ATOM 863 C C . GLU A 1 106 ? -49.427 -17.924 36.851 1.00 76.88 106 GLU A C 1
ATOM 865 O O . GLU A 1 106 ? -49.506 -18.692 35.892 1.00 76.88 106 GLU A O 1
ATOM 870 N N . ASP A 1 107 ? -49.456 -18.341 38.116 1.00 76.50 107 ASP A N 1
ATOM 871 C CA . ASP A 1 107 ? -49.916 -19.678 38.475 1.00 76.50 107 ASP A CA 1
ATOM 872 C C . ASP A 1 107 ? -51.442 -19.714 38.265 1.00 76.50 107 ASP A C 1
ATOM 874 O O . ASP A 1 107 ? -52.129 -18.736 38.587 1.00 76.50 107 ASP A O 1
ATOM 878 N N . ASP A 1 108 ? -51.975 -20.820 37.737 1.00 75.94 108 ASP A N 1
ATOM 879 C CA . ASP A 1 108 ? -53.421 -20.996 37.565 1.00 75.94 108 ASP A CA 1
ATOM 880 C C . ASP A 1 108 ? -54.132 -20.792 38.918 1.00 75.94 108 ASP A C 1
ATOM 882 O O . ASP A 1 108 ? -53.818 -21.444 39.918 1.00 75.94 108 ASP A O 1
ATOM 886 N N . ILE A 1 109 ? -55.081 -19.849 38.977 1.00 74.88 109 ILE A N 1
ATOM 887 C CA . ILE A 1 109 ? -55.868 -19.600 40.191 1.00 74.88 109 ILE A CA 1
ATOM 888 C C . ILE A 1 109 ? -57.004 -20.621 40.250 1.00 74.88 109 ILE A C 1
ATOM 890 O O . ILE A 1 109 ? -58.043 -20.446 39.609 1.00 74.88 109 ILE A O 1
ATOM 894 N N . ASP A 1 110 ? -56.841 -21.648 41.079 1.00 78.25 110 ASP A N 1
ATOM 895 C CA . ASP A 1 110 ? -57.932 -22.555 41.430 1.00 78.25 110 ASP A CA 1
ATOM 896 C C . ASP A 1 110 ? -58.927 -21.840 42.363 1.00 78.25 110 ASP A C 1
ATOM 898 O O . ASP A 1 110 ? -58.685 -21.652 43.558 1.00 78.25 110 ASP A O 1
ATOM 902 N N . VAL A 1 111 ? -60.069 -21.408 41.819 1.00 77.56 111 VAL A N 1
ATOM 903 C CA . VAL A 1 111 ? -61.180 -20.863 42.614 1.00 77.56 111 VAL A CA 1
ATOM 904 C C . VAL A 1 111 ? -62.033 -22.021 43.126 1.00 77.56 111 VAL A C 1
ATOM 906 O O . VAL A 1 111 ? -62.830 -22.590 42.380 1.00 77.56 111 VAL A O 1
ATOM 909 N N . ASP A 1 112 ? -61.902 -22.355 44.412 1.00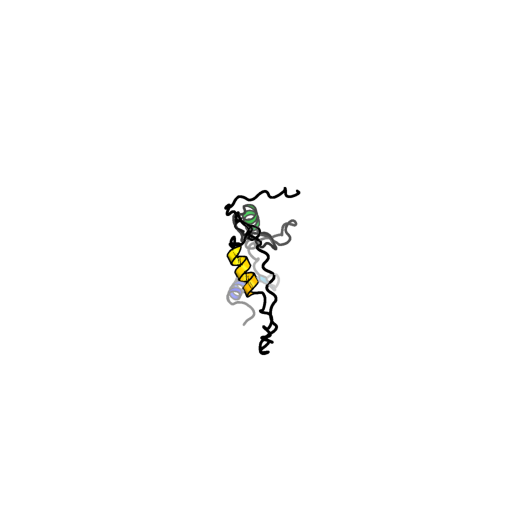 77.19 112 ASP A N 1
ATOM 910 C CA . ASP A 1 112 ? -62.832 -23.280 45.061 1.00 77.19 112 ASP A CA 1
ATOM 911 C C . ASP A 1 112 ? -64.205 -22.605 45.222 1.00 77.19 112 ASP A C 1
ATOM 913 O O . ASP A 1 112 ? -64.389 -21.691 46.028 1.00 77.19 112 ASP A O 1
ATOM 917 N N . ALA A 1 113 ? -65.172 -23.049 44.418 1.00 77.31 113 ALA A N 1
ATOM 918 C CA . ALA A 1 113 ? -66.558 -22.590 44.453 1.00 77.31 113 ALA A CA 1
ATOM 919 C C . ALA A 1 113 ? -67.405 -23.321 45.514 1.00 77.31 113 ALA A C 1
ATOM 921 O O . ALA A 1 113 ? -68.639 -23.284 45.452 1.00 77.31 113 ALA A O 1
ATOM 922 N N . SER A 1 114 ? -66.777 -24.011 46.472 1.00 80.62 114 SER A N 1
ATOM 923 C CA . SER A 1 114 ? -67.499 -24.677 47.548 1.00 80.62 114 SER A CA 1
ATOM 924 C C . SER A 1 114 ? -68.278 -23.662 48.412 1.00 80.62 114 SER A C 1
ATOM 926 O O . SER A 1 114 ? -67.773 -22.588 48.756 1.00 80.62 114 SER A O 1
ATOM 928 N N . PRO A 1 115 ? -69.548 -23.947 48.764 1.00 70.50 115 PRO A N 1
ATOM 929 C CA . PRO A 1 115 ? -70.318 -23.084 49.653 1.00 70.50 115 PRO A CA 1
ATOM 930 C C . PRO A 1 115 ? -69.642 -23.023 51.030 1.00 70.50 115 PRO A C 1
ATOM 932 O O . PRO A 1 115 ? -69.243 -24.072 51.544 1.00 70.50 115 PRO A O 1
ATOM 935 N N . PRO A 1 116 ? -69.546 -21.850 51.682 1.00 66.00 116 PRO A N 1
ATOM 936 C CA . PRO A 1 116 ? -68.919 -21.769 52.993 1.00 66.00 116 PRO A CA 1
ATOM 937 C C . PRO A 1 116 ? -69.708 -22.612 54.005 1.00 66.00 116 PRO A C 1
ATOM 939 O O . PRO A 1 116 ? -70.875 -22.336 54.292 1.00 66.00 116 PRO A O 1
ATOM 942 N N . GLU A 1 117 ? -69.071 -23.636 54.579 1.00 68.56 117 GLU A N 1
ATOM 943 C CA . GLU A 1 117 ? -69.624 -24.341 55.734 1.00 68.56 117 GLU A CA 1
ATOM 944 C C . GLU A 1 117 ? -69.706 -23.365 56.915 1.00 68.56 117 GLU A C 1
ATOM 946 O O . GLU A 1 117 ? -68.690 -22.930 57.465 1.00 68.56 117 GLU A O 1
ATOM 951 N N . ASN A 1 118 ? -70.931 -23.040 57.334 1.00 64.06 118 ASN A N 1
ATOM 952 C CA . ASN A 1 118 ? -71.211 -22.293 58.557 1.00 64.06 118 ASN A CA 1
ATOM 953 C C . ASN A 1 118 ? -70.760 -23.095 59.787 1.00 64.06 118 ASN A C 1
ATOM 955 O O . ASN A 1 118 ? -71.556 -23.756 60.452 1.00 64.06 118 ASN A O 1
ATOM 959 N N . LYS A 1 119 ? -69.475 -23.016 60.129 1.00 64.12 119 LYS A N 1
ATOM 960 C CA . LYS A 1 119 ? -68.980 -23.408 61.450 1.00 64.12 119 LYS A CA 1
ATOM 961 C C . LYS A 1 119 ? -69.030 -22.180 62.359 1.00 64.12 119 LYS A C 1
ATOM 963 O O . LYS A 1 119 ? -68.563 -21.112 61.958 1.00 64.12 119 LYS A O 1
ATOM 968 N N . PRO A 1 120 ? -69.579 -22.279 63.583 1.00 55.81 120 PRO A N 1
ATOM 969 C CA . PRO A 1 120 ? -69.556 -21.162 64.512 1.00 55.81 120 PRO A CA 1
ATOM 970 C C . PRO A 1 120 ? -68.104 -20.890 64.918 1.00 55.81 120 PRO A C 1
ATOM 972 O O . PRO A 1 120 ? -67.520 -21.596 65.740 1.00 55.81 120 PRO A O 1
ATOM 975 N N . TYR A 1 121 ? -67.506 -19.855 64.330 1.00 59.81 121 TYR A N 1
ATOM 976 C CA . TYR A 1 121 ? -66.193 -19.370 64.729 1.00 59.81 121 TYR A CA 1
ATOM 977 C C . TYR A 1 121 ? -66.250 -18.909 66.190 1.00 59.81 121 TYR A C 1
ATOM 979 O O . TYR A 1 121 ? -66.836 -17.870 66.507 1.00 59.81 121 TYR A O 1
ATOM 987 N N . LYS A 1 122 ? -65.587 -19.638 67.097 1.00 59.72 122 LYS A N 1
ATOM 988 C CA . LYS A 1 122 ? -65.184 -19.060 68.383 1.00 59.72 122 LYS A CA 1
ATOM 989 C C . LYS A 1 122 ? -64.149 -17.977 68.085 1.00 59.72 122 LYS A C 1
ATOM 991 O O . LYS A 1 122 ? -62.989 -18.265 67.806 1.00 59.72 122 LYS A O 1
ATOM 996 N N . ARG A 1 123 ? -64.587 -16.716 68.106 1.00 60.84 123 ARG A N 1
ATOM 997 C CA . ARG A 1 123 ? -63.702 -15.548 68.062 1.00 60.84 123 ARG A CA 1
ATOM 998 C C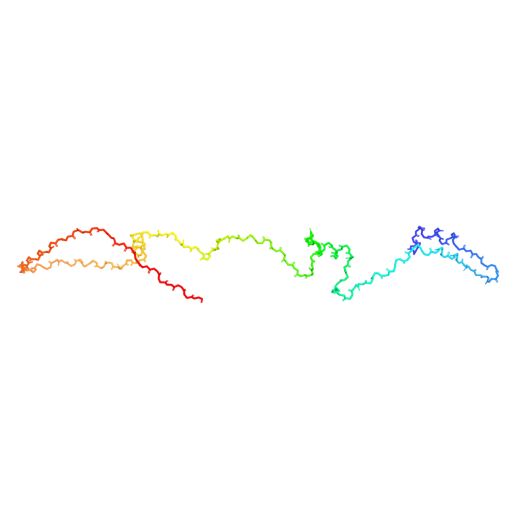 . ARG A 1 123 ? -62.809 -15.553 69.302 1.00 60.84 123 ARG A C 1
ATOM 1000 O O . ARG A 1 123 ? -63.219 -15.063 70.351 1.00 60.84 123 ARG A O 1
ATOM 1007 N N . ASN A 1 124 ? -61.571 -16.006 69.159 1.00 56.41 124 ASN A N 1
ATOM 1008 C CA . ASN A 1 124 ? -60.512 -15.598 70.072 1.00 56.41 124 ASN A CA 1
ATOM 1009 C C . ASN A 1 124 ? -60.047 -14.209 69.625 1.00 56.41 124 ASN A C 1
ATOM 1011 O O . ASN A 1 124 ? -59.279 -14.061 68.680 1.00 56.41 124 ASN A O 1
ATOM 1015 N N . LYS A 1 125 ? -60.580 -13.167 70.271 1.00 59.94 125 LYS A N 1
ATOM 1016 C CA . LYS A 1 125 ? -60.012 -11.821 70.178 1.00 59.94 125 LYS A CA 1
ATOM 1017 C C . LYS A 1 125 ? -58.678 -11.834 70.922 1.00 59.94 125 LYS A C 1
ATOM 1019 O O . LYS A 1 125 ? -58.671 -11.784 72.146 1.00 59.94 125 LYS A O 1
ATOM 1024 N N . THR A 1 126 ? -57.568 -11.850 70.200 1.00 53.12 126 THR A N 1
ATOM 1025 C CA . THR A 1 126 ? -56.287 -11.383 70.739 1.00 53.12 126 THR A CA 1
ATOM 1026 C C . THR A 1 126 ? -55.941 -10.060 70.062 1.00 53.12 126 THR A C 1
ATOM 1028 O O . THR A 1 126 ? -55.747 -10.041 68.844 1.00 53.12 126 THR A O 1
ATOM 1031 N N . PRO A 1 127 ? -55.908 -8.939 70.801 1.00 54.12 127 PRO A N 1
ATOM 1032 C CA . PRO A 1 127 ? -55.500 -7.660 70.256 1.00 54.12 127 PRO A CA 1
ATOM 1033 C C . PRO A 1 127 ? -53.975 -7.654 70.199 1.00 54.12 127 PRO A C 1
ATOM 1035 O O . PRO A 1 127 ? -53.323 -7.593 71.236 1.00 54.12 127 PRO A O 1
ATOM 1038 N N . TYR A 1 128 ? -53.397 -7.715 69.004 1.00 46.62 128 TYR A N 1
ATOM 1039 C CA . TYR A 1 128 ? -52.001 -7.328 68.841 1.00 46.62 128 TYR A CA 1
ATOM 1040 C C . TYR A 1 128 ? -51.945 -5.985 68.132 1.00 46.62 128 TYR A C 1
ATOM 1042 O O . TYR A 1 128 ? -51.950 -5.866 66.910 1.00 46.62 128 TYR A O 1
ATOM 1050 N N . THR A 1 129 ? -51.946 -4.949 68.962 1.00 57.00 129 THR A N 1
ATOM 1051 C CA . THR A 1 129 ? -51.458 -3.628 68.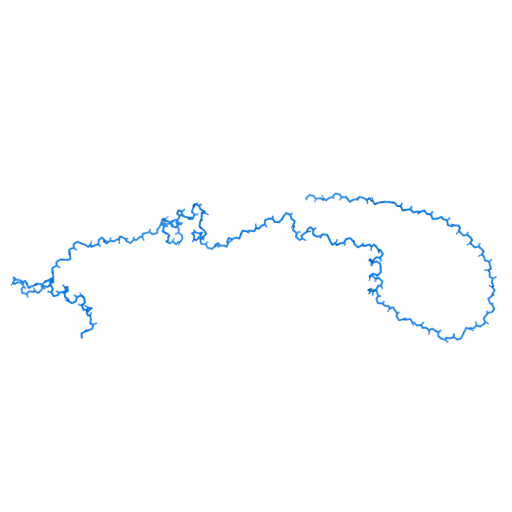607 1.00 57.00 129 THR A CA 1
ATOM 1052 C C . THR A 1 129 ? -49.947 -3.731 68.423 1.00 57.00 129 THR A C 1
ATOM 1054 O O . THR A 1 129 ? -49.232 -3.967 69.395 1.00 57.00 129 THR A O 1
ATOM 1057 N N . VAL A 1 130 ? -49.437 -3.507 67.213 1.00 48.53 130 VAL A N 1
ATOM 1058 C CA . VAL A 1 130 ? -48.054 -3.040 67.060 1.00 48.53 130 VAL A CA 1
ATOM 1059 C C . VAL A 1 130 ? -48.073 -1.753 66.260 1.00 48.53 130 VAL A C 1
ATOM 1061 O O . VAL A 1 130 ? -48.356 -1.707 65.065 1.00 48.53 130 VAL A O 1
ATOM 1064 N N . SER A 1 131 ? -47.816 -0.700 67.022 1.00 52.38 131 SER A N 1
ATOM 1065 C CA . SER A 1 131 ? -47.472 0.650 66.616 1.00 52.38 131 SER A CA 1
ATOM 1066 C C . SER A 1 131 ? -46.421 0.667 65.499 1.00 52.38 131 SER A C 1
ATOM 1068 O O . SER A 1 131 ? -45.373 0.037 65.617 1.00 52.38 131 SER A O 1
ATOM 1070 N N . ARG A 1 132 ? -46.672 1.467 64.455 1.00 54.34 132 ARG A N 1
ATOM 1071 C CA . ARG A 1 132 ? -45.670 1.933 63.474 1.00 54.34 132 ARG A CA 1
ATOM 1072 C C . ARG A 1 132 ? -44.455 2.567 64.182 1.00 54.34 132 ARG A C 1
ATOM 1074 O O . ARG A 1 132 ? -44.599 3.091 65.287 1.00 54.34 132 ARG A O 1
ATOM 1081 N N . PRO A 1 133 ? -43.312 2.678 63.485 1.00 55.97 133 PRO A N 1
ATOM 1082 C CA . PRO A 1 133 ? -43.001 4.017 62.991 1.00 55.97 133 PRO A CA 1
ATOM 1083 C C . PRO A 1 133 ? -42.580 4.057 61.519 1.00 55.97 133 PRO A C 1
ATOM 1085 O O . PRO A 1 133 ? -41.783 3.262 61.031 1.00 55.97 133 PRO A O 1
ATOM 1088 N N . MET A 1 134 ? -43.117 5.065 60.828 1.00 58.44 134 MET A N 1
ATOM 1089 C CA . MET A 1 134 ? -42.522 5.612 59.616 1.00 58.44 134 MET A CA 1
ATOM 1090 C C . MET A 1 134 ? -41.168 6.245 59.965 1.00 58.44 134 MET A C 1
ATOM 1092 O O . MET A 1 134 ? -41.136 7.214 60.719 1.00 58.44 134 MET A O 1
ATOM 1096 N N . SER A 1 135 ? -40.079 5.794 59.346 1.00 62.81 135 SER A N 1
ATOM 1097 C CA . SER A 1 135 ? -38.882 6.623 59.161 1.00 62.81 135 SER A CA 1
ATOM 1098 C C . SER A 1 135 ? -38.300 6.383 57.768 1.00 62.81 135 SER A C 1
ATOM 1100 O O . SER A 1 135 ? -37.976 5.252 57.410 1.00 62.81 135 SER A O 1
ATOM 1102 N N . LYS A 1 136 ? -38.241 7.459 56.972 1.00 63.34 136 LYS A N 1
ATOM 1103 C CA . LYS A 1 136 ? -37.703 7.503 55.601 1.00 63.34 136 LYS A CA 1
ATOM 1104 C C . LYS A 1 136 ? -36.146 7.527 55.603 1.00 63.34 136 LYS A C 1
ATOM 1106 O O . LYS A 1 136 ? -35.550 7.505 56.674 1.00 63.34 136 LYS A O 1
ATOM 1111 N N . PRO A 1 137 ? -35.515 7.581 54.412 1.00 61.91 137 PRO A N 1
ATOM 1112 C CA . PRO A 1 137 ? -34.528 6.638 53.854 1.00 61.91 137 PRO A CA 1
ATOM 1113 C C . PRO A 1 137 ? -33.074 7.007 54.221 1.00 61.91 137 PRO A C 1
ATOM 1115 O O . PRO A 1 137 ? -32.930 8.023 54.877 1.00 61.91 137 PRO A O 1
ATOM 1118 N N . THR A 1 138 ? -32.034 6.244 53.802 1.00 64.69 138 THR A N 1
ATOM 1119 C CA . THR A 1 138 ? -30.586 6.654 53.703 1.00 64.69 138 THR A CA 1
ATOM 1120 C C . THR A 1 138 ? -29.642 5.435 53.807 1.00 64.69 138 THR A C 1
ATOM 1122 O O . THR A 1 138 ? -29.860 4.623 54.694 1.00 64.69 138 THR A O 1
ATOM 1125 N N . TYR A 1 139 ? -28.533 5.195 53.078 1.00 50.44 139 TYR A N 1
ATOM 1126 C CA . TYR A 1 139 ? -27.834 5.634 51.839 1.00 50.44 139 TYR A CA 1
ATOM 1127 C C . TYR A 1 139 ? -26.791 4.511 51.507 1.00 50.44 139 TYR A C 1
ATOM 1129 O O . TYR A 1 139 ? -26.498 3.700 52.390 1.00 50.44 139 TYR A O 1
ATOM 1137 N N . PRO A 1 140 ? -26.199 4.417 50.293 1.00 66.94 140 PRO A N 1
ATOM 1138 C CA . PRO A 1 140 ? -25.410 3.248 49.866 1.00 66.94 140 PRO A CA 1
ATOM 1139 C C . PRO A 1 140 ? -23.922 3.290 50.279 1.00 66.94 140 PRO A C 1
ATOM 1141 O O . PRO A 1 140 ? -23.337 4.362 50.419 1.00 66.94 140 PRO A O 1
ATOM 1144 N N . LYS A 1 141 ? -23.277 2.119 50.410 1.00 61.06 141 LYS A N 1
ATOM 1145 C CA . LYS A 1 141 ? -21.827 1.943 50.675 1.00 61.06 141 LYS A CA 1
ATOM 1146 C C . LYS A 1 141 ? -21.305 0.646 50.027 1.00 61.06 141 LYS A C 1
ATOM 1148 O O . LYS A 1 141 ? -22.100 -0.224 49.707 1.00 61.06 141 LYS A O 1
ATOM 1153 N N . THR A 1 142 ? -19.999 0.393 49.947 1.00 62.25 142 THR A N 1
ATOM 1154 C CA . THR A 1 142 ? -19.038 0.908 48.950 1.00 62.25 142 THR A CA 1
ATOM 1155 C C . THR A 1 142 ? -18.478 -0.292 48.156 1.00 62.25 142 THR A C 1
ATOM 1157 O O . THR A 1 142 ? -18.507 -1.423 48.635 1.00 62.25 142 THR A O 1
ATOM 1160 N N . ARG A 1 143 ? -17.996 -0.073 46.923 1.00 67.31 143 ARG A N 1
ATOM 1161 C CA . ARG A 1 143 ? -17.453 -1.113 46.020 1.00 67.31 143 ARG A CA 1
ATOM 1162 C C . ARG A 1 143 ? -15.981 -1.396 46.355 1.00 67.31 143 ARG A C 1
ATOM 1164 O O . ARG A 1 143 ? -15.168 -0.482 46.265 1.00 67.31 143 ARG A O 1
ATOM 1171 N N . GLY A 1 144 ? -15.651 -2.631 46.737 1.00 73.38 144 GLY A N 1
ATOM 1172 C CA . GLY A 1 144 ? -14.278 -3.066 47.036 1.00 73.38 144 GLY A CA 1
ATOM 1173 C C . GLY A 1 144 ? -13.334 -3.044 45.822 1.00 73.38 144 GLY A C 1
ATOM 1174 O O . GLY A 1 144 ? -13.785 -3.004 44.676 1.00 73.38 144 GLY A O 1
ATOM 1175 N N . LEU A 1 145 ? -12.023 -3.035 46.097 1.00 68.75 145 LEU A N 1
ATOM 1176 C CA . LEU A 1 145 ? -10.936 -2.882 45.120 1.00 68.75 145 LEU A CA 1
ATOM 1177 C C . LEU A 1 145 ? -10.872 -4.019 44.085 1.00 68.75 145 LEU A C 1
ATOM 1179 O O . LEU A 1 145 ? -10.998 -5.195 44.417 1.00 68.75 145 LEU A O 1
ATOM 1183 N N . VAL A 1 146 ? -10.588 -3.636 42.840 1.00 61.16 146 VAL A N 1
ATOM 1184 C CA . VAL A 1 146 ? -10.322 -4.522 41.697 1.00 61.16 146 VAL A CA 1
ATOM 1185 C C . VAL A 1 146 ? -8.862 -5.009 41.765 1.00 61.16 146 VAL A C 1
ATOM 1187 O O . VAL A 1 146 ? -7.973 -4.157 41.829 1.00 61.16 146 VAL A O 1
ATOM 1190 N N . PRO A 1 147 ? -8.576 -6.326 41.775 1.00 60.72 147 PRO A N 1
ATOM 1191 C CA . PRO A 1 147 ? -7.201 -6.831 41.728 1.00 60.72 147 PRO A CA 1
ATOM 1192 C C . PRO A 1 147 ? -6.549 -6.620 40.351 1.00 60.72 147 PRO A C 1
ATOM 1194 O O . PRO A 1 147 ? -7.247 -6.582 39.340 1.00 60.72 147 PRO A O 1
ATOM 1197 N N . LYS A 1 148 ? -5.221 -6.448 40.367 1.00 53.66 148 LYS A N 1
ATOM 1198 C CA . LYS A 1 148 ? -4.360 -5.951 39.278 1.00 53.66 148 LYS A CA 1
ATOM 1199 C C . LYS A 1 148 ? -4.238 -6.874 38.071 1.00 53.66 148 LYS A C 1
ATOM 1201 O O . LYS A 1 148 ? -4.168 -8.102 38.287 1.00 53.66 148 LYS A O 1
#